Protein AF-A0A1Q6KGY6-F1 (afdb_monomer_lite)

Foldseek 3Di:
DDPVVVVVVVLVVLLVVVVVVVVVCVVVVDQKDWDFDPDQRDPVSQQVVQQQQKAWEWEFDCPVVRDTTTTIMIGHRVVVVDRYHYHYHYPVNVPDDPPDPVVVVVVVVVVVVVVVVVVVVVVVVVVVD

pLDDT: mean 77.85, std 13.58, range [44.41, 95.56]

Secondary structure (DSSP, 8-state):
--HHHHHHHHHHHHHHHHHHHHHHHHHTT-SEEEEE-SSPPPHHHHHHHHHTTEEEEEEEEEETTTEEEEEEEEEE-GGGT----EEEE-TTTTS------HHHHHHHHHHHHHHHHHHHHHHHHHH--

Radius of gyration: 25.27 Å; chains: 1; bounding box: 51×58×62 Å

Sequence (129 aa):
MNATEARQRSLDNQYENAMKEIDKAVAGGWTRCSVCFSDPLYPEVAERIAENGFDVKVTLRENGMGMSSNVVSWYNTKNKGEKGKVEYITDESKKSKPPLNEKLLTSISLETKRLQREARRLSQERNTK

Structure (mmCIF, N/CA/C/O backbone):
data_AF-A0A1Q6KGY6-F1
#
_entry.id   AF-A0A1Q6KGY6-F1
#
loop_
_atom_site.group_PDB
_atom_site.id
_atom_site.type_symbol
_atom_site.label_atom_id
_atom_site.label_alt_id
_atom_site.label_comp_id
_atom_site.label_asym_id
_atom_site.label_entity_id
_atom_site.label_seq_id
_atom_site.pdbx_PDB_ins_code
_atom_site.Cartn_x
_atom_site.Cartn_y
_atom_site.Cartn_z
_atom_site.occupancy
_atom_site.B_iso_or_equiv
_atom_site.auth_seq_id
_atom_site.auth_comp_id
_atom_site.auth_asym_id
_atom_site.auth_atom_id
_atom_site.pdbx_PDB_model_num
ATOM 1 N N . MET A 1 1 ? 16.799 15.698 -20.938 1.00 68.12 1 MET A N 1
ATOM 2 C CA . MET A 1 1 ? 16.424 14.994 -19.698 1.00 68.12 1 MET A CA 1
ATOM 3 C C . MET A 1 1 ? 17.201 13.696 -19.678 1.00 68.12 1 MET A C 1
ATOM 5 O O . MET A 1 1 ? 17.147 12.976 -20.671 1.00 68.12 1 MET A O 1
ATOM 9 N N . ASN A 1 2 ? 18.003 13.459 -18.646 1.00 89.88 2 ASN A N 1
ATOM 10 C CA . ASN A 1 2 ? 18.772 12.218 -18.530 1.00 89.88 2 ASN A CA 1
ATOM 11 C C . ASN A 1 2 ? 17.889 11.081 -17.969 1.00 89.88 2 ASN A C 1
ATOM 13 O O . ASN A 1 2 ? 16.784 11.321 -17.478 1.00 89.88 2 ASN A O 1
ATOM 17 N N . ALA A 1 3 ? 18.353 9.833 -18.073 1.00 87.38 3 ALA A N 1
ATOM 18 C CA . ALA A 1 3 ? 17.577 8.664 -17.649 1.00 87.38 3 ALA A CA 1
ATOM 19 C C . ALA A 1 3 ? 17.201 8.708 -16.155 1.00 87.38 3 ALA A C 1
ATOM 21 O O . ALA A 1 3 ? 16.100 8.308 -15.782 1.00 87.38 3 ALA A O 1
ATOM 22 N N . THR A 1 4 ? 18.082 9.250 -15.314 1.00 89.00 4 THR A N 1
ATOM 23 C CA . THR A 1 4 ? 17.864 9.397 -13.870 1.00 89.00 4 THR A CA 1
ATOM 24 C C . THR A 1 4 ? 16.751 10.400 -13.563 1.00 89.00 4 THR A C 1
ATOM 26 O O . THR A 1 4 ? 15.856 10.109 -12.776 1.00 89.00 4 THR A O 1
ATOM 29 N N . GLU A 1 5 ? 16.747 11.554 -14.231 1.00 91.19 5 GLU A N 1
ATOM 30 C CA . GLU A 1 5 ? 15.700 12.575 -14.111 1.00 91.19 5 GLU A CA 1
ATOM 31 C C . GLU A 1 5 ? 14.341 12.046 -14.576 1.00 91.19 5 GLU A C 1
ATOM 33 O O . GLU A 1 5 ? 13.320 12.306 -13.939 1.00 91.19 5 GLU A O 1
ATOM 38 N N . ALA A 1 6 ? 14.320 11.285 -15.674 1.00 89.56 6 ALA A N 1
ATOM 39 C CA . ALA A 1 6 ? 13.099 10.669 -16.181 1.00 89.56 6 ALA A CA 1
ATOM 40 C C . ALA A 1 6 ? 12.553 9.611 -15.207 1.00 89.56 6 ALA A C 1
ATOM 42 O O . ALA A 1 6 ? 11.351 9.582 -14.935 1.00 89.56 6 ALA A O 1
ATOM 43 N N . ARG A 1 7 ? 13.435 8.784 -14.629 1.00 88.44 7 ARG A N 1
ATOM 44 C CA . ARG A 1 7 ? 13.078 7.801 -13.598 1.00 88.44 7 ARG A CA 1
ATOM 45 C C . ARG A 1 7 ? 12.499 8.481 -12.361 1.00 88.44 7 ARG A C 1
ATOM 47 O O . ARG A 1 7 ? 11.434 8.076 -11.907 1.00 88.44 7 ARG A O 1
ATOM 54 N N . GLN A 1 8 ? 13.154 9.526 -11.859 1.00 90.38 8 GLN A N 1
ATOM 55 C CA . GLN A 1 8 ? 12.696 10.253 -10.677 1.00 90.38 8 GLN A CA 1
ATOM 56 C C . GLN A 1 8 ? 11.321 10.890 -10.906 1.00 90.38 8 GLN A C 1
ATOM 58 O O . GLN A 1 8 ? 10.411 10.675 -10.112 1.00 90.38 8 GLN A O 1
ATOM 63 N N . ARG A 1 9 ? 11.114 11.559 -12.050 1.00 90.38 9 ARG A N 1
ATOM 64 C CA . ARG A 1 9 ? 9.794 12.100 -12.420 1.00 90.38 9 ARG A CA 1
ATOM 65 C C . ARG A 1 9 ? 8.716 11.021 -12.491 1.00 90.38 9 ARG A C 1
ATOM 67 O O . ARG A 1 9 ? 7.585 11.265 -12.088 1.00 90.38 9 ARG A O 1
ATOM 74 N N . SER A 1 10 ? 9.047 9.832 -12.995 1.00 88.75 10 SER A N 1
ATOM 75 C CA . SER A 1 10 ? 8.102 8.712 -13.019 1.00 88.75 10 SER A CA 1
ATOM 76 C C . SER A 1 10 ? 7.724 8.241 -11.613 1.00 88.75 10 SER A C 1
ATOM 78 O O . SER A 1 10 ? 6.560 7.910 -11.393 1.00 88.75 10 SER A O 1
ATOM 80 N N . LEU A 1 11 ? 8.685 8.194 -10.684 1.00 89.25 11 LEU A N 1
ATOM 81 C CA . LEU A 1 11 ? 8.445 7.819 -9.289 1.00 89.25 11 LEU A CA 1
ATOM 82 C C . LEU A 1 11 ? 7.582 8.864 -8.576 1.00 89.25 11 LEU A C 1
ATOM 84 O O . LEU A 1 11 ? 6.602 8.504 -7.926 1.00 89.25 11 LEU A O 1
ATOM 88 N N . ASP A 1 12 ? 7.903 10.147 -8.746 1.00 91.38 12 ASP A N 1
ATOM 89 C CA . ASP A 1 12 ? 7.152 11.247 -8.138 1.00 91.38 12 ASP A CA 1
ATOM 90 C C . ASP A 1 12 ? 5.710 11.293 -8.656 1.00 91.38 12 ASP A C 1
ATOM 92 O O . ASP A 1 12 ? 4.778 11.342 -7.857 1.00 91.38 12 ASP A O 1
ATOM 96 N N . ASN A 1 13 ? 5.502 11.140 -9.968 1.00 90.12 13 ASN A N 1
ATOM 97 C CA . ASN A 1 13 ? 4.160 11.095 -10.552 1.00 90.12 13 ASN A CA 1
ATOM 98 C C . ASN A 1 13 ? 3.324 9.913 -10.027 1.00 90.12 13 ASN A C 1
ATOM 100 O O . ASN A 1 13 ? 2.137 10.081 -9.741 1.00 90.12 13 ASN A O 1
ATOM 104 N N . GLN A 1 14 ? 3.907 8.711 -9.900 1.00 87.56 14 GLN A N 1
ATOM 105 C CA . GLN A 1 14 ? 3.187 7.567 -9.319 1.00 87.56 14 GLN A CA 1
ATOM 106 C C . GLN A 1 14 ? 2.812 7.832 -7.858 1.00 87.56 14 GLN A C 1
ATOM 108 O O . GLN A 1 14 ? 1.683 7.557 -7.452 1.00 87.56 14 GLN A O 1
ATOM 113 N N . TYR A 1 15 ? 3.745 8.379 -7.082 1.00 89.44 15 TYR A N 1
ATOM 114 C CA . TYR A 1 15 ? 3.530 8.688 -5.676 1.00 89.44 15 TYR A CA 1
ATOM 115 C C . TYR A 1 15 ? 2.440 9.749 -5.472 1.00 89.44 15 TYR A C 1
ATOM 117 O O . TYR A 1 15 ? 1.534 9.542 -4.665 1.00 89.44 15 TYR A O 1
ATOM 125 N N . GLU A 1 16 ? 2.479 10.854 -6.220 1.00 91.00 16 GLU A N 1
ATOM 126 C CA . GLU A 1 16 ? 1.476 11.922 -6.131 1.00 91.00 16 GLU A CA 1
ATOM 127 C C . GLU A 1 16 ? 0.071 11.414 -6.471 1.00 91.00 16 GLU A C 1
ATOM 129 O O . GLU A 1 16 ? -0.888 11.706 -5.754 1.00 91.00 16 GLU A O 1
ATOM 134 N N . ASN A 1 17 ? -0.053 10.596 -7.521 1.00 87.88 17 ASN A N 1
ATOM 135 C CA . ASN A 1 17 ? -1.329 9.991 -7.897 1.00 87.88 17 ASN A CA 1
ATOM 136 C C . ASN A 1 17 ? -1.856 9.048 -6.806 1.00 87.88 17 ASN A C 1
ATOM 138 O O . ASN A 1 17 ? -3.027 9.140 -6.435 1.00 87.88 17 ASN A O 1
ATOM 142 N N . ALA A 1 18 ? -0.994 8.191 -6.251 1.00 85.88 18 ALA A N 1
ATOM 143 C CA . ALA A 1 18 ? -1.366 7.282 -5.171 1.00 85.88 18 ALA A CA 1
ATOM 144 C C . ALA A 1 18 ? -1.823 8.038 -3.914 1.00 85.88 18 ALA A C 1
ATOM 146 O O . ALA A 1 18 ? -2.883 7.742 -3.359 1.00 85.88 18 ALA A O 1
ATOM 147 N N . MET A 1 19 ? -1.066 9.053 -3.492 1.00 87.88 19 MET A N 1
ATOM 148 C CA . MET A 1 19 ? -1.400 9.854 -2.314 1.00 87.88 19 MET A CA 1
ATOM 149 C C . MET A 1 19 ? -2.692 10.645 -2.496 1.00 87.88 19 MET A C 1
ATOM 151 O O . MET A 1 19 ? -3.495 10.702 -1.571 1.00 87.88 19 MET A O 1
ATOM 155 N N . LYS A 1 20 ? -2.963 11.173 -3.694 1.00 88.88 20 LYS A N 1
ATOM 156 C CA . LYS A 1 20 ? -4.223 11.870 -3.987 1.00 88.88 20 LYS A CA 1
ATOM 157 C C . LYS A 1 20 ? -5.448 10.972 -3.790 1.00 88.88 20 LYS A C 1
ATOM 159 O O . LYS A 1 20 ? -6.472 11.433 -3.280 1.00 88.88 20 LYS A O 1
ATOM 164 N N . GLU A 1 21 ? -5.368 9.703 -4.186 1.00 86.38 21 GLU A N 1
ATOM 165 C CA . GLU A 1 21 ? -6.452 8.740 -3.961 1.00 86.38 21 GLU A CA 1
ATOM 166 C C . GLU A 1 21 ? -6.587 8.350 -2.487 1.00 86.38 21 GLU A C 1
ATOM 168 O O . GLU A 1 21 ? -7.706 8.302 -1.965 1.00 86.38 21 GLU A O 1
ATOM 173 N N . ILE A 1 22 ? -5.457 8.130 -1.805 1.00 86.19 22 ILE A N 1
ATOM 174 C CA . ILE A 1 22 ? -5.411 7.854 -0.364 1.00 86.19 22 ILE A CA 1
ATOM 175 C C . ILE A 1 22 ? -6.044 9.009 0.417 1.00 86.19 22 ILE A C 1
ATOM 177 O O . ILE A 1 22 ? -6.964 8.784 1.199 1.00 86.19 22 ILE A O 1
ATOM 181 N N . ASP A 1 23 ? -5.613 10.245 0.176 1.00 88.25 23 ASP A N 1
ATOM 182 C CA . ASP A 1 23 ? -6.083 11.431 0.893 1.00 88.25 23 ASP A CA 1
ATOM 183 C C . ASP A 1 23 ? -7.575 11.674 0.660 1.00 88.25 23 ASP A C 1
ATOM 185 O O . ASP A 1 23 ? -8.307 11.981 1.601 1.00 88.25 23 ASP A O 1
ATOM 189 N N . LYS A 1 24 ? -8.067 11.459 -0.568 1.00 88.50 24 LYS A N 1
ATOM 190 C CA . LYS A 1 24 ? -9.504 11.536 -0.869 1.00 88.50 24 LYS A CA 1
ATOM 191 C C . LYS A 1 24 ? -10.306 10.504 -0.072 1.00 88.50 24 LYS A C 1
ATOM 193 O O . LYS A 1 24 ? -11.374 10.825 0.447 1.00 88.50 24 LYS A O 1
ATOM 198 N N . ALA A 1 25 ? -9.809 9.274 0.030 1.00 85.69 25 ALA A N 1
ATOM 199 C CA . ALA A 1 25 ? -10.452 8.226 0.814 1.00 85.69 25 ALA A CA 1
ATOM 200 C C . ALA A 1 25 ? -10.391 8.524 2.324 1.00 85.69 25 ALA A C 1
ATOM 202 O O . ALA A 1 25 ? -11.406 8.401 3.008 1.00 85.69 25 ALA A O 1
ATOM 203 N N . VAL A 1 26 ? -9.254 8.997 2.841 1.00 85.75 26 VAL A N 1
ATOM 204 C CA . VAL A 1 26 ? -9.118 9.412 4.247 1.00 85.75 26 VAL A CA 1
ATOM 205 C C . VAL A 1 26 ? -10.062 10.570 4.575 1.00 85.75 26 VAL A C 1
ATOM 207 O O . VAL A 1 26 ? -10.756 10.513 5.588 1.00 85.75 26 VAL A O 1
ATOM 210 N N . ALA A 1 27 ? -10.164 11.581 3.706 1.00 87.81 27 ALA A N 1
ATOM 211 C CA . ALA A 1 27 ? -11.110 12.688 3.863 1.00 87.81 27 ALA A CA 1
ATOM 212 C C . ALA A 1 27 ? -12.577 12.216 3.856 1.00 87.81 27 ALA A C 1
ATOM 214 O O . ALA A 1 27 ? -13.423 12.804 4.523 1.00 87.81 27 ALA A O 1
ATOM 215 N N . GLY A 1 28 ? -12.871 11.120 3.149 1.00 86.50 28 GLY A N 1
ATOM 216 C CA . GLY A 1 28 ? -14.162 10.431 3.184 1.00 86.50 28 GLY A CA 1
ATOM 217 C C . GLY A 1 28 ? -14.388 9.538 4.414 1.00 86.50 28 GLY A C 1
ATOM 218 O O . GLY A 1 28 ? -15.392 8.832 4.455 1.00 86.50 28 GLY A O 1
ATOM 219 N N . GLY A 1 29 ? -13.469 9.520 5.386 1.00 84.88 29 GLY A N 1
ATOM 220 C CA . GLY A 1 29 ? -13.569 8.738 6.624 1.00 84.88 29 GLY A CA 1
ATOM 221 C C . GLY A 1 29 ? -13.058 7.296 6.530 1.00 84.88 29 GLY A C 1
ATOM 222 O O . GLY A 1 29 ? -13.229 6.521 7.472 1.00 84.88 29 GLY A O 1
ATOM 223 N N . TRP A 1 30 ? -12.427 6.905 5.420 1.00 82.62 30 TRP A N 1
ATOM 224 C CA . TRP A 1 30 ? -11.919 5.546 5.243 1.00 82.62 30 TRP A CA 1
ATOM 225 C C . TRP A 1 30 ? -10.586 5.360 5.974 1.00 82.62 30 TRP A C 1
ATOM 227 O O . TRP A 1 30 ? -9.637 6.117 5.785 1.00 82.62 30 TRP A O 1
ATOM 237 N N . THR A 1 31 ? -10.489 4.304 6.783 1.00 82.19 31 THR A N 1
ATOM 238 C CA . THR A 1 31 ? -9.255 3.930 7.500 1.00 82.19 31 THR A CA 1
ATOM 239 C C . THR A 1 31 ? -8.428 2.874 6.764 1.00 82.19 31 THR A C 1
ATOM 241 O O . THR A 1 31 ? -7.277 2.629 7.122 1.00 82.19 31 THR A O 1
ATOM 244 N N . ARG A 1 32 ? -9.004 2.253 5.728 1.00 79.94 32 ARG A N 1
ATOM 245 C CA . ARG A 1 32 ? -8.360 1.272 4.849 1.00 79.94 32 ARG A CA 1
ATOM 246 C C . ARG A 1 32 ? -8.985 1.304 3.463 1.00 79.94 32 ARG A C 1
ATOM 248 O O . ARG A 1 32 ? -10.203 1.455 3.359 1.00 79.94 32 ARG A O 1
ATOM 255 N N . CYS A 1 33 ? -8.192 1.088 2.422 1.00 74.12 33 CYS A N 1
ATOM 256 C CA . CYS A 1 33 ? -8.703 0.940 1.061 1.00 74.12 33 CYS A CA 1
ATOM 257 C C . CYS A 1 33 ? -7.813 -0.002 0.241 1.00 74.12 33 CYS A C 1
ATOM 259 O O . CYS A 1 33 ? -6.613 -0.110 0.485 1.00 74.12 33 CYS A O 1
ATOM 261 N N . SER A 1 34 ? -8.412 -0.696 -0.727 1.00 69.94 34 SER A N 1
ATOM 262 C CA . SER A 1 34 ? -7.684 -1.441 -1.753 1.00 69.94 34 SER A CA 1
ATOM 263 C C . SER A 1 34 ? -7.720 -0.621 -3.030 1.00 69.94 34 SER A C 1
ATOM 265 O O . SER A 1 34 ? -8.763 -0.546 -3.674 1.00 69.94 34 SER A O 1
ATOM 267 N N . VAL A 1 35 ? -6.596 -0.010 -3.384 1.00 64.44 35 VAL A N 1
ATOM 268 C CA . VAL A 1 35 ? -6.453 0.717 -4.640 1.00 64.44 35 VAL A CA 1
ATOM 269 C C . VAL A 1 35 ? -5.920 -0.258 -5.686 1.00 64.44 35 VAL A C 1
ATOM 271 O O . VAL A 1 35 ? -4.851 -0.855 -5.543 1.00 64.44 35 VAL A O 1
ATOM 274 N N . CYS A 1 36 ? -6.700 -0.470 -6.740 1.00 55.47 36 CYS A N 1
ATOM 275 C CA . CYS A 1 36 ? -6.218 -1.172 -7.919 1.00 55.47 36 CYS A CA 1
ATOM 276 C C . CYS A 1 36 ? -5.522 -0.145 -8.808 1.00 55.47 36 CYS A C 1
ATOM 278 O O . CYS A 1 36 ? -6.188 0.553 -9.569 1.00 55.47 36 CYS A O 1
ATOM 280 N N . PHE A 1 37 ? -4.197 -0.048 -8.712 1.00 62.91 37 PHE A N 1
ATOM 281 C CA . PHE A 1 37 ? -3.435 0.678 -9.719 1.00 62.91 37 PHE A CA 1
ATOM 282 C C . PHE A 1 37 ? -3.446 -0.143 -11.010 1.00 62.91 37 PHE A C 1
ATOM 284 O O . PHE A 1 37 ? -3.231 -1.357 -10.989 1.00 62.91 37 PHE A O 1
ATOM 291 N N . SER A 1 38 ? -3.747 0.510 -12.132 1.00 54.66 38 SER A N 1
ATOM 292 C CA . SER A 1 38 ? -3.666 -0.110 -13.459 1.00 54.66 38 SER A CA 1
ATOM 293 C C . SER A 1 38 ? -2.238 -0.544 -13.791 1.00 54.66 38 SER A C 1
ATOM 295 O O . SER A 1 38 ? -2.053 -1.551 -14.467 1.00 54.66 38 SER A O 1
ATOM 297 N N . ASP A 1 39 ? -1.251 0.179 -13.257 1.00 62.19 39 ASP A N 1
ATOM 298 C CA . ASP A 1 39 ? 0.169 -0.093 -13.434 1.00 62.19 39 ASP A CA 1
ATOM 299 C C . ASP A 1 39 ? 0.802 -0.640 -12.146 1.00 62.19 39 ASP A C 1
ATOM 301 O O . ASP A 1 39 ? 0.416 -0.240 -11.040 1.00 62.19 39 ASP A O 1
ATOM 305 N N . PRO A 1 40 ? 1.810 -1.522 -12.255 1.00 69.00 40 PRO A N 1
ATOM 306 C CA . PRO A 1 40 ? 2.614 -1.936 -11.117 1.00 69.00 40 PRO A CA 1
ATOM 307 C C . PRO A 1 40 ? 3.196 -0.723 -10.381 1.00 69.00 40 PRO A C 1
ATOM 309 O O . PRO A 1 40 ? 3.925 0.090 -10.957 1.00 69.00 40 PRO A O 1
ATOM 312 N N . LEU A 1 41 ? 2.885 -0.609 -9.088 1.00 76.88 41 LEU A N 1
ATOM 313 C CA . LEU A 1 41 ? 3.511 0.386 -8.226 1.00 76.88 41 LEU A CA 1
ATOM 314 C C . LEU A 1 41 ? 4.994 0.039 -8.052 1.00 76.88 41 LEU A C 1
ATOM 316 O O . LEU A 1 41 ? 5.318 -1.101 -7.703 1.00 76.88 41 LEU A O 1
ATOM 320 N N . TYR A 1 42 ? 5.881 1.007 -8.282 1.00 83.62 42 TYR A N 1
ATOM 321 C CA . TYR A 1 42 ? 7.304 0.813 -8.015 1.00 83.62 42 TYR A CA 1
ATOM 322 C C . TYR A 1 42 ? 7.560 0.612 -6.508 1.00 83.62 42 TYR A C 1
ATOM 324 O O . TYR A 1 42 ? 6.920 1.288 -5.694 1.00 83.62 42 TYR A O 1
ATOM 332 N N . PRO A 1 43 ? 8.493 -0.277 -6.113 1.00 84.00 43 PRO A N 1
ATOM 333 C CA . PRO A 1 43 ? 8.814 -0.527 -4.706 1.00 84.00 43 PRO A CA 1
ATOM 334 C C . PRO A 1 43 ? 9.138 0.740 -3.905 1.00 84.00 43 PRO A C 1
ATOM 336 O O . PRO A 1 43 ? 8.638 0.919 -2.797 1.00 84.00 43 PRO A O 1
ATOM 339 N N . GLU A 1 44 ? 9.891 1.665 -4.503 1.00 88.25 44 GLU A N 1
ATOM 340 C CA . GLU A 1 44 ? 10.302 2.929 -3.884 1.00 88.25 44 GLU A CA 1
ATOM 341 C C . GLU A 1 44 ? 9.093 3.818 -3.543 1.00 88.25 44 GLU A C 1
ATOM 343 O O . GLU A 1 44 ? 9.091 4.553 -2.555 1.00 88.25 44 GLU A O 1
ATOM 348 N N . VAL A 1 45 ? 8.025 3.730 -4.342 1.00 88.69 45 VAL A N 1
ATOM 349 C CA . VAL A 1 45 ? 6.776 4.455 -4.086 1.00 88.69 45 VAL A CA 1
ATOM 350 C C . VAL A 1 45 ? 6.010 3.814 -2.928 1.00 88.69 45 VAL A C 1
ATOM 352 O O . VAL A 1 45 ? 5.489 4.534 -2.078 1.00 88.69 45 VAL A O 1
ATOM 355 N N . ALA A 1 46 ? 5.968 2.479 -2.854 1.00 86.38 46 ALA A N 1
ATOM 356 C CA . ALA A 1 46 ? 5.332 1.764 -1.746 1.00 86.38 46 ALA A CA 1
ATOM 357 C C . ALA A 1 46 ? 6.003 2.090 -0.402 1.00 86.38 46 ALA A C 1
ATOM 359 O O . ALA A 1 46 ? 5.316 2.354 0.585 1.00 86.38 46 ALA A O 1
ATOM 360 N N . GLU A 1 47 ? 7.336 2.135 -0.380 1.00 89.06 47 GLU A N 1
ATOM 361 C CA . GLU A 1 47 ? 8.117 2.536 0.793 1.00 89.06 47 GLU A CA 1
ATOM 362 C C . GLU A 1 47 ? 7.812 3.976 1.204 1.00 89.06 47 GLU A C 1
ATOM 364 O O . GLU A 1 47 ? 7.485 4.224 2.363 1.00 89.06 47 GLU A O 1
ATOM 369 N N . ARG A 1 48 ? 7.809 4.916 0.252 1.00 91.25 48 ARG A N 1
ATOM 370 C CA . ARG A 1 48 ? 7.499 6.326 0.528 1.00 91.25 48 ARG A CA 1
ATOM 371 C C . ARG A 1 48 ? 6.081 6.526 1.073 1.00 91.25 48 ARG A C 1
ATOM 373 O O . ARG A 1 48 ? 5.866 7.371 1.938 1.00 91.25 48 ARG A O 1
ATOM 380 N N . ILE A 1 49 ? 5.104 5.744 0.609 1.00 88.75 49 ILE A N 1
ATOM 381 C CA . ILE A 1 49 ? 3.748 5.745 1.182 1.00 88.75 49 ILE A CA 1
ATOM 382 C C . ILE A 1 49 ? 3.782 5.219 2.624 1.00 88.75 49 ILE A C 1
ATOM 384 O O . ILE A 1 49 ? 3.147 5.804 3.502 1.00 88.75 49 ILE A O 1
ATOM 388 N N . ALA A 1 50 ? 4.554 4.165 2.896 1.00 87.69 50 ALA A N 1
ATOM 389 C CA . ALA A 1 50 ? 4.689 3.625 4.243 1.00 87.69 50 ALA A CA 1
ATOM 390 C C . ALA A 1 50 ? 5.355 4.596 5.224 1.00 87.69 50 ALA A C 1
ATOM 392 O O . ALA A 1 50 ? 4.919 4.709 6.373 1.00 87.69 50 ALA A O 1
ATOM 393 N N . GLU A 1 51 ? 6.329 5.384 4.771 1.00 88.06 5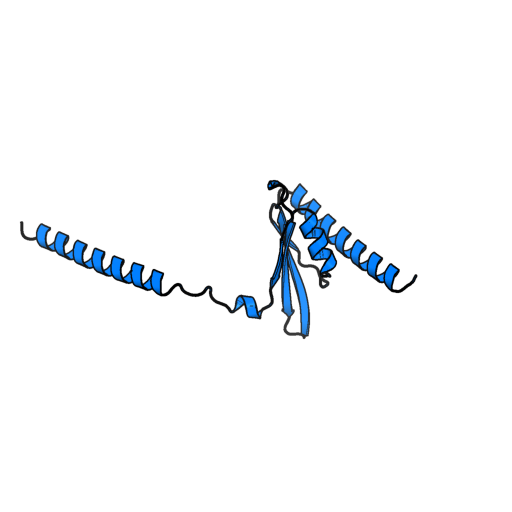1 GLU A N 1
ATOM 394 C CA . GLU A 1 51 ? 6.930 6.450 5.578 1.00 88.06 51 GLU A CA 1
ATOM 395 C C . GLU A 1 51 ? 5.923 7.507 6.039 1.00 88.06 51 GLU A C 1
ATOM 397 O O . GLU A 1 51 ? 6.092 8.080 7.115 1.00 88.06 51 GLU A O 1
ATOM 402 N N . ASN A 1 52 ? 4.830 7.699 5.298 1.00 86.56 52 ASN A N 1
ATOM 403 C CA . ASN A 1 52 ? 3.737 8.573 5.708 1.00 86.56 52 ASN A CA 1
ATOM 404 C C . ASN A 1 52 ? 2.780 7.933 6.722 1.00 86.56 52 ASN A C 1
ATOM 406 O O . ASN A 1 52 ? 1.725 8.503 6.975 1.00 86.56 52 ASN A O 1
ATOM 410 N N . GLY A 1 53 ? 3.086 6.773 7.302 1.00 84.50 53 GLY A N 1
ATOM 411 C CA . GLY A 1 53 ? 2.211 6.131 8.289 1.00 84.50 53 GLY A CA 1
ATOM 412 C C . GLY A 1 53 ? 1.031 5.402 7.649 1.00 84.50 53 GLY A C 1
ATOM 413 O O . GLY A 1 53 ? -0.102 5.496 8.127 1.00 84.50 53 GLY A O 1
ATOM 414 N N . PHE A 1 54 ? 1.283 4.700 6.546 1.00 85.12 54 PHE A N 1
ATOM 415 C CA . PHE A 1 54 ? 0.322 3.781 5.946 1.00 85.12 54 PHE A CA 1
ATOM 416 C C . PHE A 1 54 ? 0.927 2.388 5.851 1.00 85.12 54 PHE A C 1
ATOM 418 O O . PHE A 1 54 ? 1.976 2.213 5.245 1.00 85.12 54 PHE A O 1
ATOM 425 N N . ASP A 1 55 ? 0.280 1.368 6.401 1.00 85.31 55 ASP A N 1
ATOM 426 C CA . ASP A 1 55 ? 0.681 0.003 6.063 1.00 85.31 55 ASP A CA 1
ATOM 427 C C . ASP A 1 55 ? 0.288 -0.254 4.612 1.00 85.31 55 ASP A C 1
ATOM 429 O O . ASP A 1 55 ? -0.883 -0.111 4.273 1.00 85.31 55 ASP A O 1
ATOM 433 N N . VAL A 1 56 ? 1.247 -0.611 3.763 1.00 84.69 56 VAL A N 1
ATOM 434 C CA . VAL A 1 56 ? 1.076 -0.860 2.332 1.00 84.69 56 VAL A CA 1
ATOM 435 C C . VAL A 1 56 ? 1.234 -2.347 2.066 1.00 84.69 56 VAL A C 1
ATOM 437 O O . VAL A 1 56 ? 2.201 -2.974 2.481 1.00 84.69 56 VAL A O 1
ATOM 440 N N . LYS A 1 57 ? 0.304 -2.928 1.322 1.00 85.19 57 LYS A N 1
ATOM 441 C CA . LYS A 1 57 ? 0.345 -4.330 0.919 1.00 85.19 57 LYS A CA 1
ATOM 442 C C . LYS A 1 57 ? 0.204 -4.420 -0.589 1.00 85.19 57 LYS A C 1
ATOM 444 O O . LYS A 1 57 ? -0.844 -4.077 -1.130 1.00 85.19 57 LYS A O 1
ATOM 449 N N . VAL A 1 58 ? 1.260 -4.886 -1.246 1.00 81.06 58 VAL A N 1
ATOM 450 C CA . VAL A 1 58 ? 1.373 -5.023 -2.698 1.00 81.06 58 VAL A CA 1
ATOM 451 C C . VAL A 1 58 ? 1.160 -6.488 -3.054 1.00 81.06 58 VAL A C 1
ATOM 453 O O . VAL A 1 58 ? 1.992 -7.342 -2.759 1.00 81.06 58 VAL A O 1
ATOM 456 N N . THR A 1 59 ? 0.024 -6.802 -3.666 1.00 76.25 59 THR A N 1
ATOM 457 C CA . THR A 1 59 ? -0.275 -8.159 -4.132 1.00 76.25 59 THR A CA 1
ATOM 458 C C . THR A 1 59 ? 0.018 -8.269 -5.617 1.00 76.25 59 THR A C 1
ATOM 460 O O . THR A 1 59 ? -0.692 -7.663 -6.418 1.00 76.25 59 THR A O 1
ATOM 463 N N . LEU A 1 60 ? 1.011 -9.081 -5.968 1.00 73.00 60 LEU A N 1
ATOM 464 C CA . LEU A 1 60 ? 1.300 -9.470 -7.343 1.00 73.00 60 LEU A CA 1
ATOM 465 C C . LEU A 1 60 ? 0.215 -10.451 -7.792 1.00 73.00 60 LEU A C 1
ATOM 467 O O . LEU A 1 60 ? 0.132 -11.566 -7.274 1.00 73.00 60 LEU A O 1
ATOM 471 N N . ARG A 1 61 ? -0.645 -10.021 -8.716 1.00 64.75 61 ARG A N 1
ATOM 472 C CA . ARG A 1 61 ? -1.581 -10.905 -9.412 1.00 64.75 61 ARG A CA 1
ATOM 473 C C . ARG A 1 61 ? -1.023 -11.227 -10.780 1.00 64.75 61 ARG A C 1
ATOM 475 O O . ARG A 1 61 ? -0.862 -10.332 -11.611 1.00 64.75 61 ARG A O 1
ATOM 482 N N . GLU A 1 62 ? -0.785 -12.507 -11.012 1.00 60.34 62 GLU A N 1
ATOM 483 C CA . GLU A 1 62 ? -0.597 -13.020 -12.356 1.00 60.34 62 GLU A CA 1
ATOM 484 C C . GLU A 1 62 ? -1.993 -13.194 -12.955 1.00 60.34 62 GLU A C 1
ATOM 486 O O . GLU A 1 62 ? -2.717 -14.149 -12.668 1.00 60.34 62 GLU A O 1
ATOM 491 N N . ASN A 1 63 ? -2.442 -12.211 -13.732 1.00 54.47 63 ASN A N 1
ATOM 492 C CA . ASN A 1 63 ? -3.675 -12.400 -14.480 1.00 54.47 63 ASN A CA 1
ATOM 493 C C . ASN A 1 63 ? -3.319 -13.388 -15.592 1.00 54.47 63 ASN A C 1
ATOM 495 O O . ASN A 1 63 ? -2.346 -13.143 -1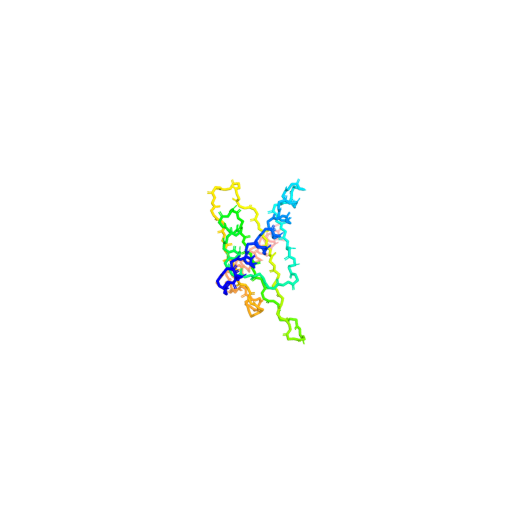6.302 1.00 54.47 63 ASN A O 1
ATOM 499 N N . GLY A 1 64 ? -4.072 -14.486 -15.743 1.00 51.62 64 GLY A N 1
ATOM 500 C CA . GLY A 1 64 ? -3.774 -15.640 -16.621 1.00 51.62 64 GLY A CA 1
ATOM 501 C C . GLY A 1 64 ? -3.540 -15.363 -18.121 1.00 51.62 64 GLY A C 1
ATOM 502 O O . GLY A 1 64 ? -3.512 -16.293 -18.915 1.00 51.62 64 GLY A O 1
ATOM 503 N N . MET A 1 65 ? -3.381 -14.096 -18.506 1.00 50.97 65 MET A N 1
ATOM 504 C CA . MET A 1 65 ? -2.884 -13.590 -19.785 1.00 50.97 65 MET A CA 1
ATOM 505 C C . MET A 1 65 ? -1.393 -13.178 -19.744 1.00 50.97 65 MET A C 1
ATOM 507 O O . MET A 1 65 ? -0.918 -12.555 -20.687 1.00 50.97 65 MET A O 1
ATOM 511 N N . GLY A 1 66 ? -0.660 -13.454 -18.657 1.00 51.59 66 GLY A N 1
ATOM 512 C CA . GLY A 1 66 ? 0.757 -13.079 -18.512 1.00 51.59 66 GLY A CA 1
ATOM 513 C C . GLY A 1 66 ? 0.997 -11.601 -18.176 1.00 51.59 66 GLY A C 1
ATOM 514 O O . GLY A 1 66 ? 2.127 -11.128 -18.265 1.00 51.59 66 GLY A O 1
ATOM 515 N N . MET A 1 67 ? -0.049 -10.863 -17.788 1.00 47.28 67 MET A N 1
ATOM 516 C CA . MET A 1 67 ? 0.074 -9.488 -17.295 1.00 47.28 67 MET A CA 1
ATOM 517 C C . MET A 1 67 ? 0.099 -9.486 -15.765 1.00 47.28 67 MET A C 1
ATOM 519 O O . MET A 1 67 ? -0.857 -9.932 -15.122 1.00 47.28 67 MET A O 1
ATOM 523 N N . SER A 1 68 ? 1.186 -8.976 -15.182 1.00 56.75 68 SER A N 1
ATOM 524 C CA . SER A 1 68 ? 1.299 -8.754 -13.743 1.00 56.75 68 SER A CA 1
ATOM 525 C C . SER A 1 68 ? 0.622 -7.433 -13.376 1.00 56.75 68 SER A C 1
ATOM 527 O O . SER A 1 68 ? 0.995 -6.364 -13.850 1.00 56.75 68 SER A O 1
ATOM 529 N N . SER A 1 69 ? -0.410 -7.507 -12.538 1.00 57.19 69 SER A N 1
ATOM 530 C CA . SER A 1 69 ? -1.039 -6.322 -11.942 1.00 57.19 69 SER A CA 1
ATOM 531 C C . SER A 1 69 ? -0.789 -6.326 -10.442 1.00 57.19 69 SER A C 1
ATOM 533 O O . SER A 1 69 ? -0.845 -7.380 -9.805 1.00 57.19 69 SER A O 1
ATOM 535 N N . ASN A 1 70 ? -0.516 -5.153 -9.873 1.00 66.50 70 ASN A N 1
ATOM 536 C CA . ASN A 1 70 ? -0.313 -5.012 -8.438 1.00 66.50 70 ASN A CA 1
ATOM 537 C C . ASN A 1 70 ? -1.582 -4.442 -7.812 1.00 66.50 70 ASN A C 1
ATOM 539 O O . ASN A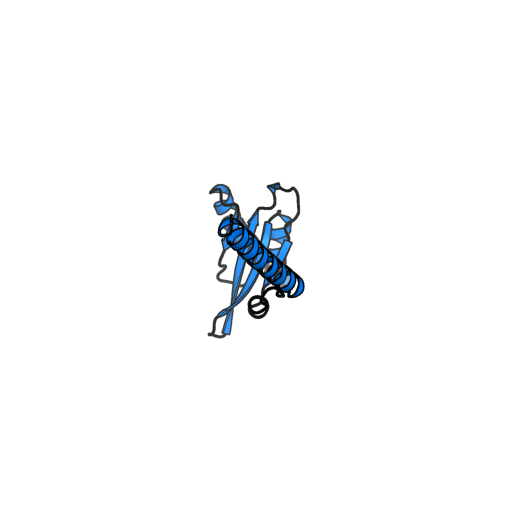 1 70 ? -1.954 -3.302 -8.076 1.00 66.50 70 ASN A O 1
ATOM 543 N N . VAL A 1 71 ? -2.238 -5.214 -6.947 1.00 70.25 71 VAL A N 1
ATOM 544 C CA . VAL A 1 71 ? -3.275 -4.652 -6.074 1.00 70.25 71 VAL A CA 1
ATOM 545 C C . VAL A 1 71 ? -2.578 -4.082 -4.853 1.00 70.25 71 VAL A C 1
ATOM 547 O O . VAL A 1 71 ? -1.946 -4.832 -4.107 1.00 70.25 71 VAL A O 1
ATOM 550 N N . VAL A 1 72 ? -2.689 -2.772 -4.651 1.00 73.50 72 VAL A N 1
ATOM 551 C CA . VAL A 1 72 ? -2.066 -2.089 -3.521 1.00 73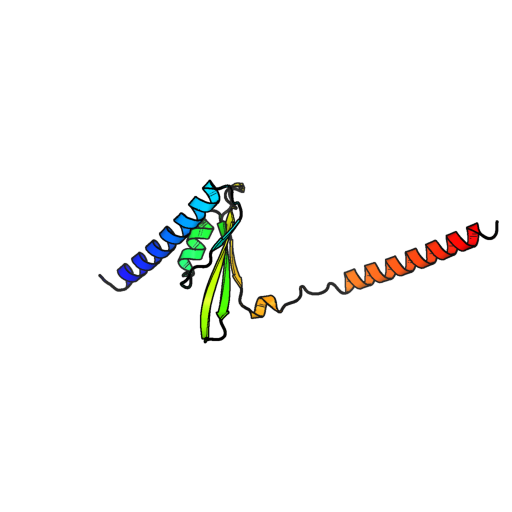.50 72 VAL A CA 1
ATOM 552 C C . VAL A 1 72 ? -3.149 -1.704 -2.531 1.00 73.50 72 VAL A C 1
ATOM 554 O O . VAL A 1 72 ? -3.953 -0.805 -2.758 1.00 73.50 72 VAL A O 1
ATOM 557 N N . SER A 1 73 ? -3.180 -2.395 -1.403 1.00 78.50 73 SER A N 1
ATOM 558 C CA . SER A 1 73 ? -4.032 -2.003 -0.285 1.00 78.50 73 SER A CA 1
ATOM 559 C C . SER A 1 73 ? -3.241 -1.217 0.737 1.00 78.50 73 SER A C 1
ATOM 561 O O . SER A 1 73 ? -2.083 -1.541 0.990 1.00 78.50 73 SER A O 1
ATOM 563 N N . TRP A 1 74 ? -3.882 -0.226 1.344 1.00 83.56 74 TRP A N 1
ATOM 564 C CA . TRP A 1 74 ? -3.298 0.550 2.421 1.00 83.56 74 TRP A CA 1
ATOM 565 C C . TRP A 1 74 ? -4.200 0.590 3.653 1.00 83.56 74 TRP A C 1
ATOM 567 O O . TRP A 1 74 ? -5.429 0.479 3.565 1.00 83.56 74 TRP A O 1
ATOM 577 N N . TYR A 1 75 ? -3.574 0.766 4.810 1.00 83.69 75 TYR A N 1
ATOM 578 C CA . TYR A 1 75 ? -4.230 0.967 6.095 1.00 83.69 75 TYR A CA 1
ATOM 579 C C . TYR A 1 75 ? -3.600 2.166 6.808 1.00 83.69 75 TYR A C 1
ATOM 581 O O . TYR A 1 75 ? -2.381 2.250 6.918 1.00 83.69 75 TYR A O 1
ATOM 589 N N . ASN A 1 76 ? -4.418 3.109 7.275 1.00 80.06 76 ASN A N 1
ATOM 590 C CA . ASN A 1 76 ? -3.929 4.313 7.943 1.00 80.06 76 ASN A CA 1
ATOM 591 C C . ASN A 1 76 ? -3.430 3.981 9.359 1.00 80.06 76 ASN A C 1
ATOM 593 O O . ASN A 1 76 ? -4.221 3.665 10.252 1.00 80.06 76 ASN A O 1
ATOM 597 N N . THR A 1 77 ? -2.117 4.083 9.567 1.00 75.19 77 THR A N 1
ATOM 598 C CA . THR A 1 77 ? -1.458 3.918 10.868 1.00 75.19 77 THR A CA 1
ATOM 599 C C . THR A 1 77 ? -1.006 5.238 11.488 1.00 75.19 77 THR A C 1
ATOM 601 O O . THR A 1 77 ? -0.545 5.214 12.627 1.00 75.19 77 THR A O 1
ATOM 604 N N . LYS A 1 78 ? -1.216 6.395 10.834 1.00 71.31 78 LYS A N 1
ATOM 605 C CA . LYS A 1 78 ? -0.814 7.726 11.341 1.00 71.31 78 LYS A CA 1
ATOM 606 C C . LYS A 1 78 ? -1.287 7.991 12.769 1.00 71.31 78 LYS A C 1
ATOM 608 O O . LYS A 1 78 ? -0.560 8.582 13.560 1.00 71.31 78 LYS A O 1
ATOM 613 N N . ASN A 1 79 ? -2.465 7.485 13.134 1.00 64.38 79 ASN A N 1
ATOM 614 C CA . ASN A 1 79 ? -3.032 7.635 14.479 1.00 64.38 79 ASN A CA 1
ATOM 615 C C . ASN A 1 79 ? -2.213 6.932 15.581 1.00 64.38 79 ASN A C 1
ATOM 617 O O . ASN A 1 79 ? -2.483 7.141 16.760 1.00 64.38 79 ASN A O 1
ATOM 621 N N . LYS A 1 80 ? -1.237 6.094 15.217 1.00 62.44 80 LYS A N 1
ATOM 622 C CA . LYS A 1 80 ? -0.329 5.399 16.139 1.00 62.44 80 LYS A CA 1
ATOM 623 C C . LYS A 1 80 ? 1.040 6.078 16.272 1.00 62.44 80 LYS A C 1
ATOM 625 O O . LYS A 1 80 ? 1.834 5.632 17.087 1.00 62.44 80 LYS A O 1
ATOM 630 N N . GLY A 1 81 ? 1.327 7.132 15.498 1.00 59.81 81 GLY A N 1
ATOM 631 C CA . GLY A 1 81 ? 2.642 7.791 15.499 1.00 59.81 81 GLY A CA 1
ATOM 632 C C . GLY A 1 81 ? 3.783 6.927 14.942 1.00 59.81 81 GLY A C 1
ATOM 633 O O . GLY A 1 81 ? 4.950 7.248 15.145 1.00 59.81 81 GLY A O 1
ATOM 634 N N . GLU A 1 82 ? 3.457 5.834 14.249 1.00 70.12 82 GLU A N 1
ATOM 635 C CA . GLU A 1 82 ? 4.418 4.873 13.707 1.00 70.12 82 GLU A CA 1
ATOM 636 C C . GLU A 1 82 ? 4.517 5.000 12.182 1.00 70.12 82 GLU A C 1
ATOM 638 O O . GLU A 1 82 ? 3.529 5.294 11.501 1.00 70.12 82 GLU A O 1
ATOM 643 N N . LYS A 1 83 ? 5.710 4.731 11.634 1.00 75.94 83 LYS A N 1
ATOM 644 C CA . LYS A 1 83 ? 5.858 4.459 10.199 1.00 75.94 83 LYS A CA 1
ATOM 645 C C . LYS A 1 83 ? 5.050 3.204 9.854 1.00 75.94 83 LYS A C 1
ATOM 647 O O . LYS A 1 83 ? 5.015 2.249 10.631 1.00 75.94 83 LYS A O 1
ATOM 652 N N . GLY A 1 84 ? 4.413 3.206 8.691 1.00 78.94 84 GLY A N 1
ATOM 653 C CA . GLY A 1 84 ? 3.744 2.028 8.162 1.00 78.94 84 GLY A CA 1
ATOM 654 C C . GLY A 1 84 ? 4.736 0.959 7.707 1.00 78.94 84 GLY A C 1
ATOM 655 O O . GLY A 1 84 ? 5.945 1.187 7.632 1.00 78.94 84 GLY A O 1
ATOM 656 N N . LYS A 1 85 ? 4.221 -0.228 7.402 1.00 86.44 85 LYS A N 1
ATOM 657 C CA . LYS A 1 85 ? 4.995 -1.378 6.913 1.00 86.44 85 LYS A CA 1
ATOM 658 C C . LYS A 1 85 ? 4.638 -1.692 5.467 1.00 86.44 85 LYS A C 1
ATOM 660 O O . LYS A 1 85 ? 3.482 -1.551 5.089 1.00 86.44 85 LYS A O 1
ATOM 665 N N . VAL A 1 86 ? 5.601 -2.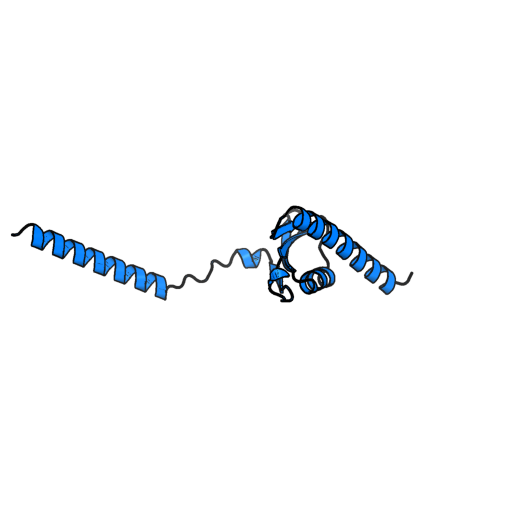177 4.683 1.00 85.00 86 VAL A N 1
ATOM 666 C CA . VAL A 1 86 ? 5.349 -2.684 3.324 1.00 85.00 86 VAL A CA 1
ATOM 667 C C . VAL A 1 86 ? 5.355 -4.213 3.335 1.00 85.00 86 VAL A C 1
ATOM 669 O O . VAL A 1 86 ? 6.308 -4.828 3.807 1.00 85.00 86 VAL A O 1
ATOM 672 N N . GLU A 1 87 ? 4.302 -4.833 2.808 1.00 85.75 87 GLU A N 1
ATOM 673 C CA . GLU A 1 87 ? 4.185 -6.283 2.637 1.00 85.75 87 GLU A CA 1
ATOM 674 C C . GLU A 1 87 ? 3.995 -6.628 1.153 1.00 85.75 87 GLU A C 1
ATOM 676 O O . GLU A 1 87 ? 3.076 -6.128 0.505 1.00 85.75 87 GLU A O 1
ATOM 681 N N . TYR A 1 88 ? 4.832 -7.519 0.618 1.00 80.19 88 TYR A N 1
ATOM 682 C CA . TYR A 1 88 ? 4.702 -8.036 -0.746 1.00 80.19 88 TYR A CA 1
ATOM 683 C C . TYR A 1 88 ? 4.114 -9.447 -0.713 1.00 80.19 88 TYR A C 1
ATOM 685 O O . TYR A 1 88 ? 4.669 -10.348 -0.090 1.00 80.19 88 TYR A O 1
ATOM 693 N N . ILE A 1 89 ? 2.984 -9.638 -1.391 1.00 76.19 89 ILE A N 1
ATOM 694 C CA . ILE A 1 89 ? 2.245 -10.902 -1.437 1.00 76.19 89 ILE A CA 1
ATOM 695 C C . ILE A 1 89 ? 2.283 -11.445 -2.860 1.00 76.19 89 ILE A C 1
ATOM 697 O O . ILE A 1 89 ? 1.737 -10.837 -3.780 1.00 76.19 89 ILE A O 1
ATOM 701 N N . THR A 1 90 ? 2.881 -12.619 -3.033 1.00 68.50 90 THR A N 1
ATOM 702 C CA . THR A 1 90 ? 2.790 -13.415 -4.266 1.00 68.50 90 THR A CA 1
ATOM 703 C C . THR A 1 90 ? 1.624 -14.400 -4.170 1.00 68.50 90 THR A C 1
ATOM 705 O O . THR A 1 90 ? 1.211 -14.773 -3.068 1.00 68.50 90 THR A O 1
ATOM 708 N N . ASP A 1 91 ? 1.077 -14.869 -5.295 1.00 59.84 91 ASP A N 1
ATOM 709 C CA . ASP A 1 91 ? -0.018 -15.856 -5.267 1.00 59.84 91 ASP A CA 1
ATOM 710 C C . ASP A 1 91 ? 0.372 -17.197 -4.611 1.00 59.84 91 ASP A C 1
ATOM 712 O O . ASP A 1 91 ? -0.496 -17.909 -4.100 1.00 59.84 91 ASP A O 1
ATOM 716 N N . GLU A 1 92 ? 1.666 -17.513 -4.503 1.00 53.94 92 GLU A N 1
ATOM 717 C CA . GLU A 1 92 ? 2.150 -18.658 -3.719 1.00 53.94 92 GLU A CA 1
ATOM 718 C C . GLU A 1 92 ? 1.913 -18.484 -2.211 1.00 53.94 92 GLU A C 1
ATOM 720 O O . GLU A 1 92 ? 1.513 -19.431 -1.533 1.00 53.94 92 GLU A O 1
ATOM 725 N N . SER A 1 93 ? 2.055 -17.263 -1.686 1.00 53.44 93 SER A N 1
ATOM 726 C CA . SER A 1 93 ? 1.858 -16.975 -0.256 1.00 53.44 93 SER A CA 1
ATOM 727 C C . SER A 1 93 ? 0.395 -17.088 0.199 1.00 53.44 93 SER A C 1
ATOM 729 O O . SER A 1 93 ? 0.124 -17.308 1.376 1.00 53.44 93 SER A O 1
ATOM 731 N N . LYS A 1 94 ? -0.577 -17.031 -0.726 1.00 51.25 94 LYS A N 1
ATOM 732 C CA . LYS A 1 94 ? -1.997 -17.294 -0.417 1.00 51.25 94 LYS A CA 1
ATOM 733 C C . LYS A 1 94 ? -2.324 -18.786 -0.314 1.00 51.25 94 LYS A C 1
ATOM 735 O O . LYS A 1 94 ? -3.389 -19.136 0.193 1.00 51.25 94 LYS A O 1
ATOM 740 N N . LYS A 1 95 ? -1.437 -19.670 -0.792 1.00 47.59 95 LYS A N 1
ATOM 741 C CA . LYS A 1 95 ? -1.617 -21.130 -0.714 1.00 47.59 95 LYS A CA 1
ATOM 742 C C . LYS A 1 95 ? -1.143 -21.718 0.613 1.00 47.59 95 LYS A C 1
ATOM 744 O O . LYS A 1 95 ? -1.511 -22.853 0.925 1.00 47.59 95 LYS A O 1
ATOM 749 N N . SER A 1 96 ? -0.384 -20.977 1.423 1.00 44.41 96 SER A N 1
ATOM 750 C CA . SER A 1 96 ? -0.051 -21.431 2.770 1.00 44.41 96 SER A CA 1
ATOM 751 C C . SER A 1 96 ? -1.272 -21.264 3.673 1.00 44.41 96 SER A C 1
ATOM 753 O O . SER A 1 96 ? -1.542 -20.179 4.189 1.00 44.41 96 SER A O 1
ATOM 755 N N . LYS A 1 97 ? -2.024 -22.353 3.882 1.00 52.28 97 LYS A N 1
ATOM 756 C CA . LYS A 1 97 ? -2.897 -22.467 5.058 1.00 52.28 97 LYS A CA 1
ATOM 757 C C . LYS A 1 97 ? -2.060 -22.079 6.286 1.00 52.28 97 LYS A C 1
ATOM 759 O O . LYS A 1 97 ? -0.916 -22.537 6.366 1.00 52.28 97 LYS A O 1
ATOM 764 N N . PRO A 1 98 ? -2.579 -21.268 7.229 1.00 53.28 98 PRO A N 1
ATOM 765 C CA . PRO A 1 98 ? -1.870 -21.043 8.482 1.00 53.28 98 PRO A CA 1
ATOM 766 C C . PRO A 1 98 ? -1.519 -22.415 9.072 1.00 53.28 98 PRO A C 1
ATOM 768 O O . PRO A 1 98 ? -2.363 -23.317 8.986 1.00 53.28 98 PRO A O 1
ATOM 771 N N . PRO A 1 99 ? -0.291 -22.617 9.589 1.00 53.88 99 PRO A N 1
ATOM 772 C CA . PRO A 1 99 ? 0.104 -23.908 10.125 1.00 53.88 99 PRO A CA 1
ATOM 773 C C . PRO A 1 99 ? -0.930 -24.293 11.173 1.00 53.88 99 PRO A C 1
ATOM 775 O O . PRO A 1 99 ? -1.125 -23.598 12.173 1.00 53.88 99 PRO A O 1
ATOM 778 N N . LEU A 1 100 ? -1.669 -25.359 10.876 1.00 57.34 100 LEU A N 1
ATOM 779 C CA . LEU A 1 100 ? -2.675 -25.887 11.770 1.00 57.34 100 LEU A CA 1
ATOM 780 C C . LEU A 1 100 ? -1.917 -26.257 13.047 1.00 57.34 100 LEU A C 1
ATOM 782 O O . LEU A 1 100 ? -1.032 -27.109 13.005 1.00 57.34 100 LEU A O 1
ATOM 786 N N . ASN A 1 101 ? -2.175 -25.572 14.163 1.00 73.12 101 ASN A N 1
ATOM 787 C CA . ASN A 1 101 ? -1.514 -25.900 15.421 1.00 73.12 101 ASN A CA 1
ATOM 788 C C . ASN A 1 101 ? -2.093 -27.230 15.921 1.00 73.12 101 ASN A C 1
ATOM 790 O O . ASN A 1 101 ? -3.053 -27.260 16.693 1.00 73.12 101 ASN A O 1
ATOM 794 N N . GLU A 1 102 ? -1.529 -28.335 15.433 1.00 72.50 102 GLU A N 1
ATOM 795 C CA . GLU A 1 102 ? -1.969 -29.701 15.723 1.00 72.50 102 GLU A CA 1
ATOM 796 C C . GLU A 1 102 ? -2.004 -29.974 17.227 1.00 72.50 102 GLU A C 1
ATOM 798 O O . GLU A 1 102 ? -2.897 -30.677 17.703 1.00 72.50 102 GLU A O 1
ATOM 803 N N . LYS A 1 103 ? -1.104 -29.350 18.003 1.00 75.81 103 LYS A N 1
ATOM 804 C CA . LYS A 1 103 ? -1.108 -29.446 19.468 1.00 75.81 103 LYS A CA 1
ATOM 805 C C . LYS A 1 103 ? -2.366 -28.817 20.061 1.00 75.81 103 LYS A C 1
ATOM 807 O O . LYS A 1 103 ? -3.014 -29.447 20.888 1.00 75.81 103 LYS A O 1
ATOM 812 N N . LEU A 1 104 ? -2.751 -27.622 19.610 1.00 79.75 104 LEU A N 1
ATOM 813 C CA . LEU A 1 104 ? -3.962 -26.945 20.085 1.00 79.75 104 LEU A CA 1
ATOM 814 C C . LEU A 1 104 ? -5.231 -27.731 19.724 1.00 79.75 104 LEU A C 1
ATOM 816 O O . LEU A 1 104 ? -6.096 -27.924 20.575 1.00 79.75 104 LEU A O 1
ATOM 820 N N . LEU A 1 105 ? -5.324 -28.238 18.491 1.00 80.06 105 LEU A N 1
ATOM 821 C CA . LEU A 1 105 ? -6.467 -29.050 18.059 1.00 80.06 105 LEU A CA 1
ATOM 822 C C . LEU A 1 105 ? -6.574 -30.367 18.829 1.00 80.06 105 LEU A C 1
ATOM 824 O O . LEU A 1 105 ? -7.673 -30.791 19.192 1.00 80.06 105 LEU A O 1
ATOM 828 N N . THR A 1 106 ? -5.433 -30.993 19.112 1.00 82.56 106 THR A N 1
ATOM 829 C CA . THR A 1 106 ? -5.373 -32.216 19.912 1.00 82.56 106 THR A CA 1
ATOM 830 C C . THR A 1 106 ? -5.854 -31.945 21.337 1.00 82.56 106 THR A C 1
ATOM 832 O O . THR A 1 106 ? -6.723 -32.670 21.824 1.00 82.56 106 THR A O 1
ATOM 835 N N . SER A 1 107 ? -5.383 -30.865 21.970 1.00 82.62 107 SER A N 1
ATOM 836 C CA . SER A 1 107 ? -5.822 -30.455 23.310 1.00 82.62 107 SER A CA 1
ATOM 837 C C . SER A 1 107 ? -7.327 -30.185 23.371 1.00 82.62 107 SER A C 1
ATOM 839 O O . SER A 1 107 ? -8.013 -30.756 24.217 1.00 82.62 107 SER A O 1
ATOM 841 N N . ILE A 1 108 ? -7.868 -29.410 22.421 1.00 88.88 108 ILE A N 1
ATOM 842 C CA . ILE A 1 108 ? -9.309 -29.112 22.344 1.00 88.88 108 ILE A CA 1
ATOM 843 C C . ILE A 1 108 ? -10.127 -30.401 22.176 1.00 88.88 108 ILE A C 1
ATOM 845 O O . ILE A 1 108 ? -11.152 -30.588 22.834 1.00 88.88 108 ILE A O 1
ATOM 849 N N . SER A 1 109 ? -9.673 -31.325 21.325 1.00 89.50 109 SER A N 1
ATOM 850 C CA . SER A 1 109 ? -10.339 -32.614 21.100 1.00 89.50 109 SER A CA 1
ATOM 851 C C . SER A 1 109 ? -10.362 -33.494 22.358 1.00 89.50 109 SER A C 1
ATOM 853 O O . SER A 1 109 ? -11.398 -34.075 22.695 1.00 89.50 109 SER A O 1
ATOM 855 N N . LEU A 1 110 ? -9.244 -33.571 23.089 1.00 92.06 110 LEU A N 1
ATOM 856 C CA . LEU A 1 110 ? -9.141 -34.304 24.358 1.00 92.06 110 LEU A CA 1
ATOM 857 C C . LEU A 1 110 ? -10.068 -33.725 25.430 1.00 92.06 110 LEU A C 1
ATOM 859 O O . LEU A 1 110 ? -10.783 -34.476 26.097 1.00 92.06 110 LEU A O 1
ATOM 863 N N . GLU A 1 111 ? -10.096 -32.403 25.559 1.00 93.06 111 GLU A N 1
ATOM 864 C CA . GLU A 1 111 ? -10.916 -31.706 26.548 1.00 93.06 111 GLU A CA 1
ATOM 865 C C . GLU A 1 111 ? -12.410 -31.846 26.240 1.00 93.06 111 GLU A C 1
ATOM 867 O O . GLU A 1 111 ? -13.205 -32.187 27.117 1.00 93.06 111 GLU A O 1
ATOM 872 N N . THR A 1 112 ? -12.783 -31.758 24.961 1.00 93.44 112 THR A N 1
ATOM 873 C CA . THR A 1 112 ? -14.158 -32.006 24.502 1.00 93.44 112 THR A CA 1
ATOM 874 C C . THR A 1 112 ? -14.608 -33.433 24.830 1.00 93.44 112 THR A C 1
ATOM 876 O O . THR A 1 112 ? -15.705 -33.643 25.352 1.00 93.44 112 THR A O 1
ATOM 879 N N . LYS A 1 113 ? -13.751 -34.438 24.591 1.00 94.56 113 LYS A N 1
ATOM 880 C CA . LYS A 1 113 ? -14.046 -35.840 24.942 1.00 94.56 113 LYS A CA 1
ATOM 881 C C . LYS A 1 113 ? -14.180 -36.040 26.452 1.00 94.56 113 LYS A C 1
ATOM 883 O O . LYS A 1 113 ? -15.006 -36.846 26.881 1.00 94.56 113 LYS A O 1
ATOM 888 N N . ARG A 1 114 ? -13.382 -35.335 27.259 1.00 95.06 114 ARG A N 1
ATOM 889 C CA . ARG A 1 114 ? -13.472 -35.379 28.725 1.00 95.06 114 ARG A CA 1
ATOM 890 C C . ARG A 1 114 ? -14.808 -34.812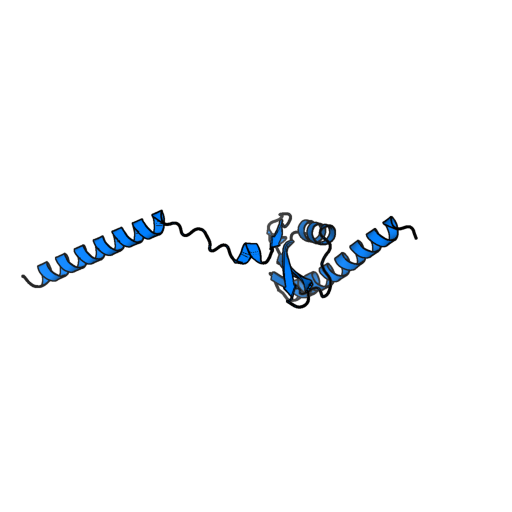 29.205 1.00 95.06 114 ARG A C 1
ATOM 892 O O . ARG A 1 114 ? -15.523 -35.516 29.915 1.00 95.06 114 ARG A O 1
ATOM 899 N N . LEU A 1 115 ? -15.179 -33.619 28.741 1.00 95.56 115 LEU A N 1
ATOM 900 C CA . LEU A 1 115 ? -16.441 -32.962 29.098 1.00 95.56 115 LEU A CA 1
ATOM 901 C C . LEU A 1 115 ? -17.662 -33.799 28.692 1.00 95.56 115 LEU A C 1
ATOM 903 O O . LEU A 1 115 ? -18.598 -33.955 29.472 1.00 95.56 115 LEU A O 1
ATOM 907 N N . GLN A 1 116 ? -17.636 -34.425 27.511 1.00 94.12 116 GLN A N 1
ATOM 908 C CA . GLN A 1 116 ? -18.712 -35.321 27.073 1.00 94.12 116 GLN A CA 1
ATOM 909 C C . GLN A 1 116 ? -18.866 -36.558 27.969 1.00 94.12 116 GLN A C 1
ATOM 911 O O . GLN A 1 116 ? -19.985 -37.010 28.213 1.00 94.12 116 GLN A O 1
ATOM 916 N N . ARG A 1 117 ? -17.760 -37.128 28.465 1.00 94.06 117 ARG A N 1
ATOM 917 C CA . ARG A 1 117 ? -17.804 -38.263 29.404 1.00 94.06 117 ARG A CA 1
ATOM 918 C C . ARG A 1 117 ? -18.355 -37.840 30.763 1.00 94.06 117 ARG A C 1
ATOM 920 O O . ARG A 1 117 ? -19.138 -38.581 31.349 1.00 94.06 117 ARG A O 1
ATOM 927 N N . GLU A 1 118 ? -17.968 -36.665 31.240 1.00 93.69 118 GLU A N 1
ATOM 928 C CA . GLU A 1 118 ? -18.421 -36.113 32.518 1.00 93.69 118 GLU A CA 1
ATOM 929 C C . GLU A 1 118 ? -19.918 -35.780 32.494 1.00 93.69 118 GLU A C 1
ATOM 931 O O . GLU A 1 118 ? -20.658 -36.215 33.374 1.00 93.69 118 GLU A O 1
ATOM 936 N N . ALA A 1 119 ? -20.399 -35.152 31.418 1.00 92.38 119 ALA A N 1
ATOM 937 C CA . ALA A 1 119 ? -21.823 -34.894 31.215 1.00 92.38 119 ALA A CA 1
ATOM 938 C C . ALA A 1 119 ? -22.662 -36.187 31.194 1.00 92.38 119 ALA A C 1
ATOM 940 O O . ALA A 1 119 ? -23.748 -36.234 31.772 1.00 92.38 119 ALA A O 1
ATOM 941 N N . ARG A 1 120 ? -22.151 -37.264 30.575 1.00 90.44 120 ARG A N 1
ATOM 942 C CA . ARG A 1 120 ? -22.821 -38.578 30.574 1.00 90.44 120 ARG A CA 1
ATOM 943 C C . ARG A 1 120 ? -22.900 -39.191 31.972 1.00 90.44 120 ARG A C 1
ATOM 945 O O . ARG A 1 120 ? -23.957 -39.702 32.325 1.00 90.44 120 ARG A O 1
ATOM 952 N N . ARG A 1 121 ? -21.824 -39.113 32.765 1.00 90.62 121 ARG A N 1
ATOM 953 C CA . ARG A 1 121 ? -21.819 -39.591 34.161 1.00 90.62 121 ARG A CA 1
ATOM 954 C C . ARG A 1 121 ? -22.840 -38.840 35.010 1.00 90.62 121 ARG A C 1
ATOM 956 O O . ARG A 1 121 ? -23.696 -39.473 35.616 1.00 90.62 121 ARG A O 1
ATOM 963 N N . LEU A 1 122 ? -22.822 -37.508 34.961 1.00 90.50 122 LEU A N 1
ATOM 964 C CA . LEU A 1 122 ? -23.770 -36.669 35.702 1.00 90.50 122 LEU A CA 1
ATOM 965 C C . LEU A 1 122 ? -25.227 -36.935 35.296 1.00 90.50 122 LEU A C 1
ATOM 967 O O . LEU A 1 122 ? -26.121 -36.926 36.139 1.00 90.50 122 LEU A O 1
ATOM 971 N N . SER A 1 123 ? -25.481 -37.197 34.010 1.00 87.19 123 SER A N 1
ATOM 972 C CA . SER A 1 123 ? -26.815 -37.573 33.533 1.00 87.19 123 SER A CA 1
ATOM 973 C C . SER A 1 123 ? -27.262 -38.948 34.034 1.00 87.19 123 SER A C 1
ATOM 975 O O . SER A 1 123 ? -28.450 -39.129 34.279 1.00 87.19 123 SER A O 1
ATOM 977 N N . GLN A 1 124 ? -26.351 -39.915 34.167 1.00 83.25 124 GLN A N 1
ATOM 978 C CA . GLN A 1 124 ? -26.668 -41.245 34.695 1.00 83.25 124 GLN A CA 1
ATOM 979 C C . GLN A 1 124 ? -26.935 -41.193 36.201 1.00 83.25 124 GLN A C 1
ATOM 981 O O . GLN A 1 124 ? -27.947 -41.720 36.646 1.00 83.25 124 GLN A O 1
ATOM 986 N N . GLU A 1 125 ? -26.099 -40.482 36.961 1.00 82.62 125 GLU A N 1
ATOM 987 C CA . GLU A 1 125 ? -26.259 -40.305 38.412 1.00 82.62 125 GLU A CA 1
ATOM 988 C C . GLU A 1 125 ? -27.567 -39.593 38.787 1.00 82.62 125 GLU A C 1
ATOM 990 O O . GLU A 1 125 ? -28.165 -39.895 39.820 1.00 82.62 125 GLU A O 1
ATOM 995 N N . ARG A 1 126 ? -28.038 -38.667 37.939 1.00 75.94 126 ARG A N 1
ATOM 996 C CA . ARG A 1 126 ? -29.336 -37.993 38.102 1.00 75.94 126 ARG A CA 1
ATOM 997 C C . ARG A 1 126 ? -30.544 -38.889 37.826 1.00 75.94 126 ARG A C 1
ATOM 999 O O . ARG A 1 126 ? -31.604 -38.600 38.358 1.00 75.94 126 ARG A O 1
ATOM 1006 N N . ASN A 1 127 ? -30.397 -39.939 37.019 1.00 69.50 127 ASN A N 1
ATOM 1007 C CA . ASN A 1 127 ? -31.493 -40.844 36.652 1.00 69.50 127 ASN A CA 1
ATOM 1008 C C . ASN A 1 127 ? -31.591 -42.081 37.566 1.00 69.50 127 ASN A C 1
ATOM 1010 O O . ASN A 1 127 ? -32.505 -42.884 37.404 1.00 69.50 127 ASN A O 1
ATOM 1014 N N . THR A 1 128 ? -30.645 -42.260 38.493 1.00 63.69 128 THR A N 1
ATOM 1015 C CA . THR A 1 128 ? -30.593 -43.386 39.446 1.00 63.69 128 THR A CA 1
ATOM 1016 C C . THR A 1 128 ? -30.880 -42.979 40.899 1.00 63.69 128 THR A C 1
ATOM 1018 O O . THR A 1 128 ? -30.652 -43.780 41.803 1.00 63.69 128 THR A O 1
ATOM 1021 N N . LYS A 1 129 ? -31.343 -41.746 41.136 1.00 53.09 129 LYS A N 1
ATOM 1022 C CA . LYS A 1 129 ? -31.874 -41.259 42.420 1.00 53.09 129 LYS A CA 1
ATOM 1023 C C . LYS A 1 129 ? -33.357 -40.961 42.275 1.00 53.09 129 LYS A C 1
ATOM 1025 O O . LYS A 1 129 ? -34.072 -41.187 43.271 1.00 53.09 129 LYS A O 1
#